Protein AF-A0A8H7FDL5-F1 (afdb_monomer_lite)

Sequence (90 aa):
MPPQADKLMMENISKNLIDQDEYPRTNEIHTMCISMLADLWHAPSAKQAIGTATTGSSEAIQLGGLAMKRIWQEKRKAAGKSIHEPGPNI

Foldseek 3Di:
DPVVVVVVCVVCVPDDLVPCVVPVVSVVVQLVVQLVVCVVVVPVHSNPGDDGDDPDVVVVVVVVVVVVLVVVQVVQVVVVHDCVPVHDPD

Structure (mmCIF, N/CA/C/O backbone):
data_AF-A0A8H7FDL5-F1
#
_entry.id   AF-A0A8H7FDL5-F1
#
loop_
_atom_site.group_PDB
_atom_site.id
_atom_site.type_symbol
_atom_site.label_atom_id
_atom_site.label_alt_id
_atom_site.label_comp_id
_atom_site.label_asym_id
_atom_site.label_entity_id
_atom_site.label_seq_id
_atom_site.pdbx_PDB_ins_code
_atom_site.Cartn_x
_atom_site.Cartn_y
_atom_site.Cartn_z
_atom_site.occupancy
_atom_site.B_iso_or_equiv
_atom_site.auth_seq_id
_atom_site.auth_comp_id
_atom_site.auth_asym_id
_atom_site.auth_atom_id
_atom_site.pdbx_PDB_model_num
ATOM 1 N N . MET A 1 1 ? -12.322 12.333 18.664 1.00 85.94 1 MET A N 1
ATOM 2 C CA . MET A 1 1 ? -13.197 12.255 17.466 1.00 85.94 1 MET A CA 1
ATOM 3 C C . MET A 1 1 ? -14.639 12.366 17.972 1.00 85.94 1 MET A C 1
ATOM 5 O O . MET A 1 1 ? -14.787 12.788 19.117 1.00 85.94 1 MET A O 1
ATOM 9 N N . PRO A 1 2 ? -15.727 12.084 17.227 1.00 97.62 2 PRO A N 1
ATOM 10 C CA . PRO A 1 2 ? -17.004 11.836 17.897 1.00 97.62 2 PRO A CA 1
ATOM 11 C C . PRO A 1 2 ? -16.824 10.741 18.971 1.00 97.62 2 PRO A C 1
ATOM 13 O O . PRO A 1 2 ? -16.069 9.798 18.715 1.00 97.62 2 PRO A O 1
ATOM 16 N N . PRO A 1 3 ? -17.481 10.815 20.144 1.00 98.31 3 PRO A N 1
ATOM 17 C CA . PRO A 1 3 ? -17.251 9.871 21.247 1.00 98.31 3 PRO A CA 1
ATOM 18 C C . PRO A 1 3 ? -17.403 8.393 20.859 1.00 98.31 3 PRO A C 1
ATOM 20 O O . PRO A 1 3 ? -16.725 7.520 21.394 1.00 98.31 3 PRO A O 1
ATOM 23 N N . GLN A 1 4 ? -18.276 8.107 19.893 1.00 98.38 4 GLN A N 1
ATOM 24 C CA . GLN A 1 4 ? -18.497 6.772 19.344 1.00 98.38 4 GLN A CA 1
ATOM 25 C C . GLN A 1 4 ? -17.252 6.236 18.617 1.00 98.38 4 GLN A C 1
ATOM 27 O O . GLN A 1 4 ? -16.948 5.051 18.726 1.00 98.38 4 GLN A O 1
ATOM 32 N N . ALA A 1 5 ? -16.519 7.101 17.909 1.00 97.81 5 ALA A N 1
ATOM 33 C CA . ALA A 1 5 ? -15.286 6.736 17.215 1.00 97.81 5 ALA A CA 1
ATOM 34 C C . ALA A 1 5 ? -14.132 6.503 18.200 1.00 97.81 5 ALA A C 1
ATOM 36 O O . ALA A 1 5 ? -13.385 5.541 18.043 1.00 97.81 5 ALA A O 1
ATOM 37 N N . ASP A 1 6 ? -14.027 7.329 19.247 1.00 98.00 6 ASP A N 1
ATOM 38 C CA . ASP A 1 6 ? -13.016 7.140 20.295 1.00 98.00 6 ASP A CA 1
ATOM 39 C C . ASP A 1 6 ? -13.246 5.811 21.038 1.00 98.00 6 ASP A C 1
ATOM 41 O O . ASP A 1 6 ? -12.305 5.045 21.246 1.00 98.00 6 ASP A O 1
ATOM 45 N N . LYS A 1 7 ? -14.509 5.486 21.358 1.00 98.38 7 LYS A N 1
ATOM 46 C CA . LYS A 1 7 ? -14.885 4.191 21.943 1.00 98.38 7 LYS A CA 1
ATOM 47 C C . LYS A 1 7 ? -14.510 3.020 21.028 1.00 98.38 7 LYS A C 1
ATOM 49 O O . LYS A 1 7 ? -13.853 2.091 21.488 1.00 98.38 7 LYS A O 1
ATOM 54 N N . LEU A 1 8 ? -14.878 3.085 19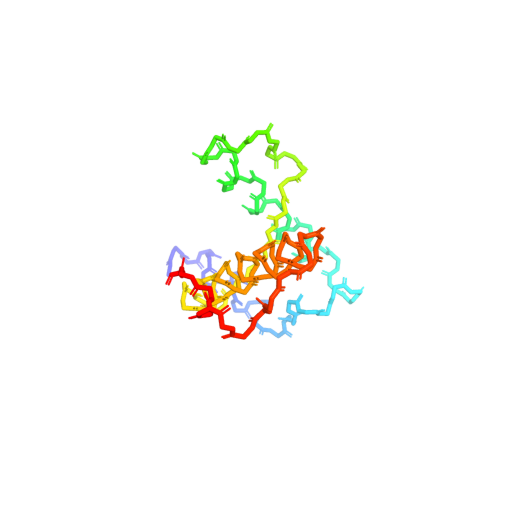.745 1.00 97.81 8 LEU A N 1
ATOM 55 C CA . LEU A 1 8 ? -14.562 2.038 18.769 1.00 97.81 8 LEU A CA 1
ATOM 56 C C . LEU A 1 8 ? -13.048 1.816 18.646 1.00 97.81 8 LEU A C 1
ATOM 58 O O . LEU A 1 8 ? -12.597 0.674 18.608 1.00 97.81 8 LEU A O 1
ATOM 62 N N . MET A 1 9 ? -12.260 2.893 18.610 1.00 97.69 9 MET A N 1
ATOM 63 C CA . MET A 1 9 ? -10.802 2.807 18.551 1.00 97.69 9 MET A CA 1
ATOM 64 C C . MET A 1 9 ? -10.231 2.127 19.800 1.00 97.69 9 MET A C 1
ATOM 66 O O . MET A 1 9 ? -9.427 1.207 19.676 1.00 97.69 9 MET A O 1
ATOM 70 N N . MET A 1 10 ? -10.673 2.530 20.995 1.00 98.19 10 MET A N 1
ATOM 71 C CA . MET A 1 10 ? -10.187 1.952 22.253 1.00 98.19 10 MET A CA 1
ATOM 72 C C . MET A 1 10 ? -10.542 0.469 22.404 1.00 98.19 10 MET A C 1
ATOM 74 O O . MET A 1 10 ? -9.703 -0.313 22.842 1.00 98.19 10 MET A O 1
ATOM 78 N N . GLU A 1 11 ? -11.743 0.056 21.993 1.00 98.00 11 GLU A N 1
ATOM 79 C CA . GLU A 1 11 ? -12.164 -1.354 22.017 1.00 98.00 11 GLU A CA 1
ATOM 80 C C . GLU A 1 11 ? -11.350 -2.243 21.058 1.00 98.00 11 GLU A C 1
ATOM 82 O O . GLU A 1 11 ? -11.303 -3.458 21.238 1.00 98.00 11 GLU A O 1
ATOM 87 N N . ASN A 1 12 ? -10.695 -1.656 20.049 1.00 97.25 12 ASN A N 1
ATOM 88 C CA . ASN A 1 12 ? -9.986 -2.384 18.992 1.00 97.25 12 ASN A CA 1
ATOM 89 C C . ASN A 1 12 ? -8.475 -2.106 18.948 1.00 97.25 12 ASN A C 1
ATOM 91 O O . ASN A 1 12 ? -7.804 -2.587 18.038 1.00 97.25 12 ASN A O 1
ATOM 95 N N . ILE A 1 13 ? -7.920 -1.381 19.923 1.00 97.38 13 ILE A N 1
ATOM 96 C CA . ILE A 1 13 ? -6.512 -0.945 19.925 1.00 97.38 13 ILE A CA 1
ATOM 97 C C . ILE A 1 13 ? -5.502 -2.104 19.903 1.00 97.38 13 ILE A C 1
ATOM 99 O O . ILE A 1 13 ? -4.371 -1.934 19.458 1.00 97.38 13 ILE A O 1
ATOM 103 N N . SER A 1 14 ? -5.903 -3.288 20.373 1.00 97.31 14 SER A N 1
ATOM 104 C CA . SER A 1 14 ? -5.072 -4.495 20.384 1.00 97.31 14 SER A CA 1
ATOM 105 C C . SER A 1 14 ? -5.088 -5.273 19.066 1.00 97.31 14 SER A C 1
ATOM 107 O O . SER A 1 14 ? -4.316 -6.220 18.923 1.00 97.31 14 SER A O 1
ATOM 109 N N . LYS A 1 15 ? -5.952 -4.916 18.105 1.00 96.56 15 LYS A N 1
ATOM 110 C CA . LYS A 1 15 ? -6.024 -5.606 16.812 1.00 96.56 15 LYS A CA 1
ATOM 111 C C . LYS A 1 15 ? -4.856 -5.197 15.926 1.00 96.56 15 LYS A C 1
ATOM 113 O O . LYS A 1 15 ? -4.606 -4.014 15.710 1.00 96.56 15 LYS A O 1
ATOM 118 N N . ASN A 1 16 ? -4.185 -6.190 15.357 1.00 96.50 16 ASN A N 1
ATOM 119 C CA . ASN A 1 16 ? -3.067 -5.978 14.452 1.00 96.50 16 ASN A CA 1
ATOM 120 C C . ASN A 1 16 ? -3.530 -6.054 12.989 1.00 96.50 16 ASN A C 1
ATOM 122 O O . ASN A 1 16 ? -3.957 -7.107 12.534 1.00 96.50 16 ASN A O 1
ATOM 126 N N . LEU A 1 17 ? -3.425 -4.954 12.236 1.00 94.88 17 LEU A N 1
ATOM 127 C CA . LEU A 1 17 ? -3.909 -4.881 10.849 1.00 94.88 17 LEU A CA 1
ATOM 128 C C . LEU A 1 17 ? -3.230 -5.890 9.905 1.00 94.88 17 LEU A C 1
ATOM 130 O O . LEU A 1 17 ? -3.868 -6.354 8.964 1.00 94.88 17 LEU A O 1
ATOM 134 N N . ILE A 1 18 ? -1.951 -6.216 10.132 1.00 96.00 18 ILE A N 1
ATOM 135 C CA . ILE A 1 18 ? -1.215 -7.141 9.253 1.00 96.00 18 ILE A CA 1
ATOM 136 C C . ILE A 1 18 ? -1.651 -8.599 9.437 1.00 96.00 18 ILE A C 1
ATOM 138 O O . ILE A 1 18 ? -1.421 -9.421 8.554 1.00 96.00 18 ILE A O 1
ATOM 142 N N . ASP A 1 19 ? -2.289 -8.916 10.565 1.00 96.94 19 ASP A N 1
ATOM 143 C CA . ASP A 1 19 ? -2.739 -10.264 10.899 1.00 96.94 19 ASP A CA 1
ATOM 144 C C . ASP A 1 19 ? -4.135 -10.522 10.313 1.00 96.94 19 ASP A C 1
ATOM 146 O O . ASP A 1 19 ? -5.167 -10.485 10.988 1.00 96.94 19 ASP A O 1
ATOM 150 N N . GLN A 1 20 ? -4.169 -10.671 8.990 1.00 94.19 20 GLN A N 1
ATOM 151 C CA . GLN A 1 20 ? -5.413 -10.784 8.227 1.00 94.19 20 GLN A CA 1
ATOM 152 C C . GLN A 1 20 ? -6.137 -12.114 8.462 1.00 94.19 20 GLN A C 1
ATOM 154 O O . GLN A 1 20 ? -7.362 -12.155 8.335 1.00 94.19 20 GLN A O 1
ATOM 159 N N . ASP A 1 21 ? -5.398 -13.166 8.821 1.00 96.19 21 ASP A N 1
ATOM 160 C CA . ASP A 1 21 ? -5.955 -14.489 9.104 1.00 96.19 21 ASP A CA 1
ATOM 161 C C . ASP A 1 21 ? -6.712 -14.491 10.440 1.00 96.19 21 ASP A C 1
ATOM 163 O O . ASP A 1 21 ? -7.818 -15.028 10.523 1.00 96.19 21 ASP A O 1
ATOM 167 N N . GLU A 1 22 ? -6.167 -13.826 11.464 1.00 97.25 22 GLU A N 1
ATOM 168 C CA . GLU A 1 22 ? -6.820 -13.676 12.769 1.00 97.25 22 GLU A CA 1
ATOM 169 C C . GLU A 1 22 ? -7.956 -12.636 12.730 1.00 97.25 22 GLU A C 1
ATOM 171 O O . GLU A 1 22 ? -8.980 -12.773 13.408 1.00 97.25 22 GLU A O 1
ATOM 176 N N . TYR A 1 23 ? -7.814 -11.583 11.913 1.00 96.75 23 TYR A N 1
ATOM 177 C CA . TYR A 1 23 ? -8.775 -10.478 11.837 1.00 96.75 23 TYR A CA 1
ATOM 178 C C . TYR A 1 23 ? -9.354 -10.255 10.426 1.00 96.75 23 TYR A C 1
ATOM 180 O O . TYR A 1 23 ? -9.259 -9.146 9.882 1.00 96.75 23 TYR A O 1
ATOM 188 N N . PRO A 1 24 ? -10.074 -11.233 9.844 1.00 96.12 24 PRO A N 1
ATOM 189 C CA . PRO A 1 24 ? -10.587 -11.139 8.473 1.00 96.12 24 PRO A CA 1
ATOM 190 C C . PRO A 1 24 ? -11.570 -9.976 8.286 1.00 96.12 24 PRO A C 1
ATOM 192 O O . PRO A 1 24 ? -11.571 -9.308 7.254 1.00 96.12 24 PRO A O 1
ATOM 195 N N . ARG A 1 25 ? -12.357 -9.647 9.321 1.00 96.81 25 ARG A N 1
ATOM 196 C CA . ARG A 1 25 ? -13.266 -8.487 9.298 1.00 96.81 25 ARG A CA 1
ATOM 197 C C . ARG A 1 25 ? -12.529 -7.149 9.217 1.00 96.81 25 ARG A C 1
ATOM 199 O O . ARG A 1 25 ? -13.034 -6.219 8.596 1.00 96.81 25 ARG A O 1
ATOM 206 N N . THR A 1 26 ? -11.339 -7.044 9.807 1.00 96.81 26 THR A N 1
ATOM 207 C CA . THR A 1 26 ? -10.506 -5.839 9.679 1.00 96.81 26 THR A CA 1
ATOM 208 C C . THR A 1 26 ? -10.035 -5.675 8.233 1.00 96.81 26 THR A C 1
ATOM 210 O O . THR A 1 26 ? -10.082 -4.569 7.698 1.00 96.81 26 THR A O 1
ATOM 213 N N . ASN A 1 27 ? -9.656 -6.775 7.574 1.00 95.62 27 ASN A N 1
ATOM 214 C CA . ASN A 1 27 ? -9.246 -6.770 6.169 1.00 95.62 27 ASN A CA 1
ATOM 215 C C . ASN A 1 27 ? -10.401 -6.418 5.207 1.00 95.62 27 ASN A C 1
ATOM 217 O O . ASN A 1 27 ? -10.217 -5.692 4.228 1.00 95.62 27 ASN A O 1
ATOM 221 N N . GLU A 1 28 ? -11.623 -6.868 5.504 1.00 96.00 28 GLU A N 1
ATOM 222 C CA . GLU A 1 28 ? -12.819 -6.465 4.750 1.00 96.00 28 GLU A CA 1
ATOM 223 C C . GLU A 1 28 ? -13.055 -4.949 4.834 1.00 96.00 28 GLU A C 1
ATOM 225 O O . GLU A 1 28 ? -13.208 -4.291 3.803 1.00 96.00 28 GLU A O 1
ATOM 230 N N . ILE A 1 29 ? -13.022 -4.375 6.045 1.00 96.81 29 ILE A N 1
ATOM 231 C CA . ILE A 1 29 ? -13.163 -2.922 6.253 1.00 96.81 29 ILE A CA 1
ATOM 232 C C . ILE A 1 29 ? -12.059 -2.166 5.505 1.00 96.81 29 ILE A C 1
ATOM 234 O O . ILE A 1 29 ? -12.323 -1.159 4.849 1.00 96.81 29 ILE A O 1
ATOM 238 N N . HIS A 1 30 ? -10.826 -2.669 5.564 1.00 96.81 30 HIS A N 1
ATOM 239 C CA . HIS A 1 30 ? -9.686 -2.108 4.846 1.00 96.81 30 HIS A CA 1
ATOM 240 C C . HIS A 1 30 ? -9.914 -2.062 3.326 1.00 96.81 30 HIS A C 1
ATOM 242 O O . HIS A 1 30 ? -9.770 -1.002 2.710 1.00 96.81 30 HIS A O 1
ATOM 248 N N . THR A 1 31 ? -10.380 -3.166 2.740 1.00 95.75 31 THR A N 1
ATOM 249 C CA . THR A 1 31 ? -10.717 -3.263 1.309 1.00 95.75 31 THR A CA 1
ATOM 250 C C . THR A 1 31 ? -11.868 -2.326 0.924 1.00 95.75 31 THR A C 1
ATOM 252 O O . THR A 1 31 ? -11.845 -1.699 -0.141 1.00 95.75 31 THR A O 1
ATOM 255 N N . MET A 1 32 ? -12.868 -2.170 1.798 1.00 96.94 32 MET A N 1
ATOM 256 C CA . MET A 1 32 ? -13.963 -1.219 1.593 1.00 96.94 32 MET A CA 1
ATOM 257 C C . MET A 1 32 ? -13.466 0.229 1.580 1.00 96.94 32 MET A C 1
ATOM 259 O O . MET A 1 32 ? -13.852 0.988 0.692 1.00 96.94 32 MET A O 1
ATOM 263 N N . CYS A 1 33 ? -12.584 0.615 2.507 1.00 97.38 33 CYS A N 1
ATOM 264 C CA . CYS A 1 33 ? -11.977 1.949 2.523 1.00 97.38 33 CYS A CA 1
ATOM 265 C C . CYS A 1 33 ? -11.212 2.242 1.227 1.00 97.38 33 CYS A C 1
ATOM 267 O O . CYS A 1 33 ? -11.381 3.317 0.652 1.00 97.38 33 CYS A O 1
ATOM 269 N N . ILE A 1 34 ? -10.429 1.280 0.728 1.00 97.56 34 ILE A N 1
ATOM 270 C CA . ILE A 1 34 ? -9.736 1.405 -0.563 1.00 97.56 34 ILE A CA 1
ATOM 271 C C . ILE A 1 34 ? -10.741 1.606 -1.699 1.00 97.56 34 ILE A C 1
ATOM 273 O O . ILE A 1 34 ? -10.571 2.514 -2.510 1.00 97.56 34 ILE A O 1
ATOM 277 N N . SER A 1 35 ? -11.804 0.802 -1.735 1.00 97.25 35 SER A N 1
ATOM 278 C CA . SER A 1 35 ? -12.828 0.882 -2.781 1.00 97.25 35 SER A CA 1
ATOM 279 C C . SER A 1 35 ? -13.549 2.234 -2.776 1.00 97.25 35 SER A C 1
ATOM 281 O O . SER A 1 35 ? -13.748 2.823 -3.835 1.00 97.25 35 SER A O 1
ATOM 283 N N . MET A 1 36 ? -13.892 2.760 -1.592 1.00 97.69 36 MET A N 1
ATOM 284 C CA . MET A 1 36 ? -14.513 4.083 -1.448 1.00 97.69 36 MET A CA 1
ATOM 285 C C . MET A 1 36 ? -13.583 5.211 -1.909 1.00 97.69 36 MET A C 1
ATOM 287 O O . MET A 1 36 ? -14.027 6.123 -2.600 1.00 97.69 36 MET A O 1
ATOM 291 N N . LEU A 1 37 ? -12.292 5.155 -1.558 1.00 97.62 37 LEU A N 1
ATOM 292 C CA . LEU A 1 37 ? -11.314 6.155 -2.003 1.00 97.62 37 LEU A CA 1
ATOM 293 C C . LEU A 1 37 ? -11.070 6.087 -3.514 1.00 97.62 37 LEU A C 1
ATOM 295 O O . LEU A 1 37 ? -10.949 7.118 -4.169 1.00 97.62 37 LEU A O 1
ATOM 299 N N . ALA A 1 38 ? -11.023 4.882 -4.077 1.00 97.75 38 ALA A N 1
ATOM 300 C CA . ALA A 1 38 ? -10.865 4.687 -5.509 1.00 97.75 38 ALA A CA 1
ATOM 301 C C . ALA A 1 38 ? -12.065 5.224 -6.300 1.00 97.75 38 ALA A C 1
ATOM 303 O O . ALA A 1 38 ? -11.867 5.879 -7.322 1.00 97.75 38 ALA A O 1
ATOM 304 N N . ASP A 1 39 ? -13.286 4.993 -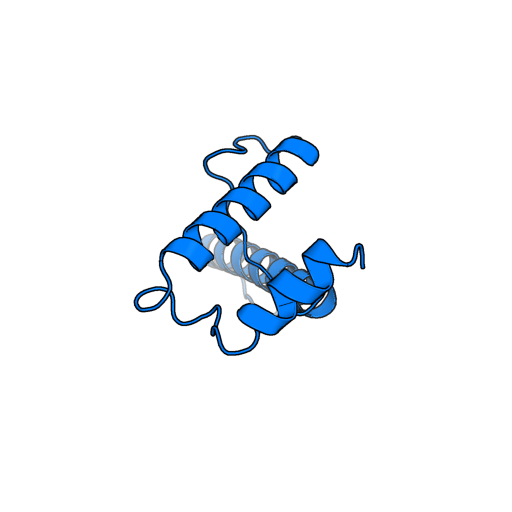5.812 1.00 97.81 39 ASP A N 1
ATOM 305 C CA . ASP A 1 39 ? -14.506 5.574 -6.381 1.00 97.81 39 ASP A CA 1
A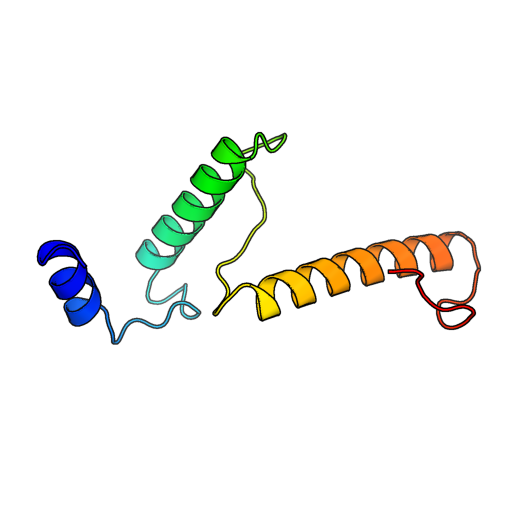TOM 306 C C . ASP A 1 39 ? -14.471 7.107 -6.323 1.00 97.81 39 ASP A C 1
ATOM 308 O O . ASP A 1 39 ? -14.640 7.775 -7.342 1.00 97.81 39 ASP A O 1
ATOM 312 N N . LEU A 1 40 ? -14.117 7.666 -5.160 1.00 98.12 40 LEU A N 1
ATOM 313 C CA . LEU A 1 40 ? -13.974 9.109 -4.954 1.00 98.12 40 LEU A CA 1
ATOM 314 C C . LEU A 1 40 ? -12.965 9.753 -5.923 1.00 98.12 40 LEU A C 1
ATOM 316 O O . LEU A 1 40 ? -13.145 10.895 -6.349 1.00 98.12 40 LEU A O 1
ATOM 320 N N . TRP A 1 41 ? -11.898 9.037 -6.278 1.00 97.38 41 TRP A N 1
ATOM 321 C CA . TRP A 1 41 ? -10.877 9.496 -7.225 1.00 97.38 41 TRP A CA 1
ATOM 322 C C . TRP A 1 41 ? -11.149 9.097 -8.679 1.00 97.38 41 TRP A C 1
ATOM 324 O O . TRP A 1 41 ? -10.284 9.301 -9.529 1.00 97.38 41 TRP A O 1
ATOM 334 N N . HIS A 1 42 ? -12.342 8.579 -8.985 1.00 96.25 42 HIS A N 1
ATOM 335 C CA . HIS A 1 42 ? -12.748 8.158 -10.328 1.00 96.25 42 HIS A CA 1
ATOM 336 C C . HIS A 1 42 ? -11.783 7.136 -10.947 1.00 96.25 42 HIS A C 1
ATOM 338 O O . HIS A 1 42 ? -11.473 7.182 -12.142 1.00 96.25 42 HIS A O 1
ATOM 344 N N . ALA A 1 43 ? -11.272 6.212 -10.130 1.00 96.19 43 ALA A N 1
ATOM 345 C CA . ALA A 1 43 ? -10.431 5.135 -10.621 1.00 96.19 43 ALA A CA 1
ATOM 346 C C . ALA A 1 43 ? -11.201 4.287 -11.657 1.00 96.19 43 ALA A C 1
ATOM 348 O O . ALA A 1 43 ? -12.393 4.032 -11.473 1.00 96.19 43 ALA A O 1
ATOM 349 N N . PRO A 1 44 ? -10.535 3.763 -12.705 1.00 92.94 44 PRO A N 1
ATOM 350 C CA . PRO A 1 44 ? -11.194 2.964 -13.744 1.00 92.94 44 PRO A CA 1
ATOM 351 C C . PRO A 1 44 ? -11.958 1.733 -13.229 1.00 92.94 44 PRO A C 1
ATOM 353 O O . PRO A 1 44 ? -12.867 1.248 -13.896 1.00 92.94 44 PRO A O 1
ATOM 356 N N . SER A 1 45 ? -11.590 1.212 -12.054 1.00 92.25 45 SER A N 1
ATOM 357 C CA . SER A 1 45 ? -12.323 0.152 -11.363 1.00 92.25 45 SER A CA 1
ATOM 358 C C . SER A 1 45 ? -12.245 0.352 -9.853 1.00 92.25 45 SER A C 1
ATOM 360 O O . SER A 1 45 ? -11.255 -0.012 -9.221 1.00 92.25 45 SER A O 1
ATOM 362 N N . ALA A 1 46 ? -13.300 0.915 -9.261 1.00 87.19 46 ALA A N 1
ATOM 363 C CA . ALA A 1 46 ? -13.371 1.121 -7.815 1.00 87.19 46 ALA A CA 1
ATOM 364 C C . ALA A 1 46 ? -13.451 -0.203 -7.031 1.00 87.19 46 ALA A C 1
ATOM 366 O O . ALA A 1 46 ? -12.792 -0.364 -6.011 1.00 87.19 46 ALA A O 1
ATOM 367 N N . LYS A 1 47 ? -14.210 -1.189 -7.535 1.00 83.69 47 LYS A N 1
ATOM 368 C CA . LYS A 1 47 ? -14.419 -2.490 -6.862 1.00 83.69 47 LYS A CA 1
ATOM 369 C C . LYS A 1 47 ? -13.217 -3.434 -6.923 1.00 83.69 47 LYS A C 1
ATOM 371 O O . LYS A 1 47 ? -13.192 -4.427 -6.206 1.00 83.69 47 LYS A O 1
ATOM 376 N N . GLN A 1 48 ? -12.265 -3.169 -7.811 1.00 88.94 48 GLN A N 1
ATOM 377 C CA . GLN A 1 48 ? -11.030 -3.949 -7.955 1.00 88.94 48 GLN A CA 1
ATOM 378 C C . GLN A 1 48 ? -9.804 -3.051 -7.776 1.00 88.94 48 GLN A C 1
ATOM 380 O O . GLN A 1 48 ? -8.736 -3.321 -8.326 1.00 88.94 48 GLN A O 1
ATOM 385 N N . ALA A 1 49 ? -9.972 -1.950 -7.044 1.00 94.38 49 ALA A N 1
ATOM 386 C CA . ALA A 1 49 ? -8.890 -1.037 -6.761 1.00 94.38 49 ALA A CA 1
ATOM 387 C C . ALA A 1 49 ? -7.801 -1.751 -5.954 1.00 94.38 49 ALA A C 1
ATOM 389 O O . ALA A 1 49 ? -8.072 -2.406 -4.949 1.00 94.38 49 ALA A O 1
ATOM 390 N N . ILE A 1 50 ? -6.558 -1.606 -6.405 1.00 94.19 50 ILE A N 1
ATOM 391 C CA . ILE A 1 50 ? -5.384 -2.095 -5.688 1.00 94.19 50 ILE A CA 1
ATOM 392 C C . ILE A 1 50 ? -4.867 -0.942 -4.835 1.00 94.19 50 ILE A C 1
ATOM 394 O O . ILE A 1 50 ? -4.533 0.123 -5.354 1.00 94.19 50 ILE A O 1
ATOM 398 N N . GLY A 1 51 ? -4.785 -1.162 -3.529 1.00 95.19 51 GLY A N 1
ATOM 399 C CA . GLY A 1 51 ? -4.306 -0.175 -2.574 1.00 95.19 51 GLY A CA 1
ATOM 400 C C . GLY A 1 51 ? -3.975 -0.818 -1.236 1.00 95.19 51 GLY A C 1
ATOM 401 O O . GLY A 1 51 ? -4.217 -2.003 -1.023 1.00 95.19 51 GLY A O 1
ATOM 402 N N . THR A 1 52 ? -3.405 -0.030 -0.332 1.00 97.00 52 THR A N 1
ATOM 403 C CA . THR A 1 52 ? -3.172 -0.447 1.049 1.00 97.00 52 THR A CA 1
ATOM 404 C C . THR A 1 52 ? -3.234 0.753 1.985 1.00 97.00 52 THR A C 1
ATOM 406 O O . THR A 1 52 ? -3.116 1.899 1.553 1.00 97.00 52 THR A O 1
ATOM 409 N N . ALA A 1 53 ? -3.439 0.478 3.268 1.00 97.06 53 ALA A N 1
ATOM 410 C CA . ALA A 1 53 ? -3.385 1.485 4.306 1.00 97.06 53 ALA A CA 1
ATOM 411 C C . ALA A 1 53 ? -1.923 1.630 4.696 1.00 97.06 53 ALA A C 1
ATOM 413 O O . ALA A 1 53 ? -1.193 0.648 4.805 1.00 97.06 53 ALA A O 1
ATOM 414 N N . THR A 1 54 ? -1.516 2.869 4.893 1.00 97.81 54 THR A N 1
ATOM 415 C CA . THR A 1 54 ? -0.167 3.230 5.305 1.00 97.81 54 THR A CA 1
ATOM 416 C C . THR A 1 54 ? -0.253 4.007 6.601 1.00 97.81 54 THR A C 1
ATOM 418 O O . THR A 1 54 ? -1.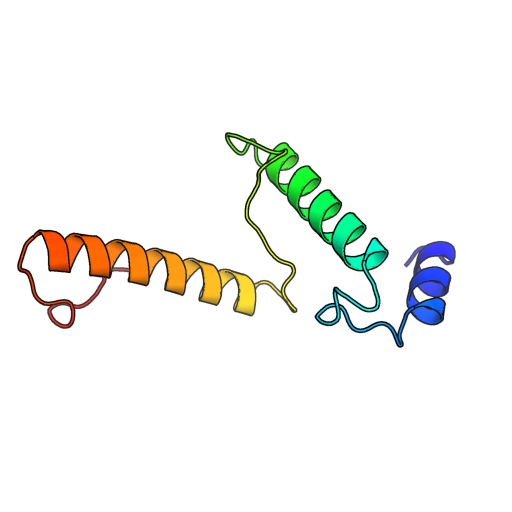268 4.654 6.865 1.00 97.81 54 THR A O 1
ATOM 421 N N . THR A 1 55 ? 0.832 4.033 7.364 1.00 97.19 55 THR A N 1
ATOM 422 C CA . THR A 1 55 ? 0.930 4.851 8.581 1.00 97.19 55 THR A CA 1
ATOM 423 C C . THR A 1 55 ? 0.707 6.336 8.270 1.00 97.19 55 THR A C 1
ATOM 425 O O . THR A 1 55 ? 0.141 7.076 9.069 1.00 97.19 55 THR A O 1
ATOM 428 N N . GLY A 1 56 ? 1.112 6.779 7.077 1.00 97.62 56 GLY A N 1
ATOM 429 C CA . GLY A 1 56 ? 0.833 8.115 6.566 1.00 97.62 56 GLY A CA 1
ATOM 430 C C . GLY A 1 56 ? 1.346 8.310 5.144 1.00 97.62 56 GLY A C 1
ATOM 431 O O . GLY A 1 56 ? 1.940 7.411 4.546 1.00 97.62 56 GLY A O 1
ATOM 432 N N . SER A 1 57 ? 1.157 9.517 4.609 1.00 97.94 57 SER A N 1
ATOM 433 C CA . SER A 1 57 ? 1.452 9.821 3.203 1.00 97.94 57 SER A CA 1
ATOM 434 C C . SER A 1 57 ? 2.912 9.602 2.803 1.00 97.94 57 SER A C 1
ATOM 436 O O . SER A 1 57 ? 3.169 9.300 1.644 1.00 97.94 57 SER A O 1
ATOM 438 N N . SER A 1 58 ? 3.874 9.711 3.725 1.00 98.25 58 SER A N 1
ATOM 439 C CA . SER A 1 58 ? 5.290 9.444 3.427 1.00 98.25 58 SER A CA 1
ATOM 440 C C . SER A 1 58 ? 5.517 8.007 2.954 1.00 98.25 58 SER A C 1
ATOM 442 O O . SER A 1 58 ? 6.197 7.788 1.954 1.00 98.25 58 SER A O 1
ATOM 444 N N . GLU A 1 59 ? 4.910 7.034 3.635 1.00 98.44 59 GLU A N 1
ATOM 445 C CA . GLU A 1 59 ? 4.970 5.624 3.244 1.00 98.44 59 GLU A CA 1
ATOM 446 C C . GLU A 1 59 ? 4.214 5.401 1.925 1.00 98.44 59 GLU A C 1
ATOM 448 O O . GLU A 1 59 ? 4.739 4.758 1.017 1.00 98.44 59 GLU A O 1
ATOM 453 N N . ALA A 1 60 ? 3.040 6.022 1.754 1.00 98.31 60 ALA A N 1
ATOM 454 C CA . ALA A 1 60 ? 2.278 5.939 0.505 1.00 98.31 60 ALA A CA 1
ATOM 455 C C . ALA A 1 60 ? 3.063 6.473 -0.711 1.00 98.31 60 ALA A C 1
ATOM 457 O O . ALA A 1 60 ? 3.100 5.829 -1.761 1.00 98.31 60 ALA A O 1
ATOM 458 N N . ILE A 1 61 ? 3.738 7.619 -0.568 1.00 97.94 61 ILE A N 1
ATOM 459 C CA . ILE A 1 61 ? 4.565 8.223 -1.624 1.00 97.94 61 ILE A CA 1
ATOM 460 C C . ILE A 1 61 ? 5.765 7.330 -1.947 1.00 97.94 61 ILE A C 1
ATOM 462 O O . ILE A 1 61 ? 6.072 7.124 -3.120 1.00 97.94 61 ILE A O 1
ATOM 466 N N . GLN A 1 62 ? 6.429 6.763 -0.935 1.00 97.75 62 GLN A N 1
ATOM 467 C CA . GLN A 1 62 ? 7.552 5.847 -1.147 1.00 97.75 62 GLN A CA 1
ATOM 468 C C . GLN A 1 62 ? 7.125 4.586 -1.904 1.00 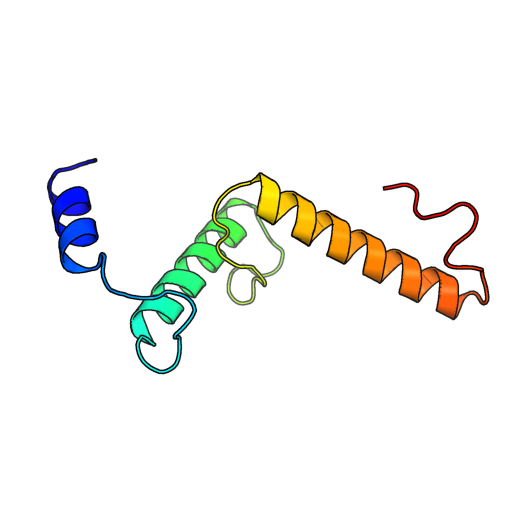97.75 62 GLN A C 1
ATOM 470 O O . GLN A 1 62 ? 7.798 4.195 -2.859 1.00 97.75 62 GLN A O 1
ATOM 475 N N . LEU A 1 63 ? 5.991 3.979 -1.536 1.00 98.06 63 LEU A N 1
ATOM 476 C CA . LEU A 1 63 ? 5.432 2.826 -2.247 1.00 98.06 63 LEU A CA 1
ATOM 477 C C . LEU A 1 63 ? 5.058 3.180 -3.694 1.00 98.06 63 LEU A C 1
ATOM 479 O O . LEU A 1 63 ? 5.407 2.440 -4.617 1.00 98.06 63 LEU A O 1
ATOM 483 N N . GLY A 1 64 ? 4.427 4.338 -3.915 1.00 96.56 64 GLY A N 1
ATOM 484 C CA . GLY A 1 64 ? 4.126 4.847 -5.256 1.00 96.56 64 GLY A CA 1
ATOM 485 C C . GLY A 1 64 ? 5.386 5.050 -6.105 1.00 96.56 64 GLY A C 1
ATOM 486 O O . GLY A 1 64 ? 5.460 4.574 -7.239 1.00 96.56 64 GLY A O 1
ATOM 487 N N . GLY A 1 65 ? 6.420 5.674 -5.537 1.00 96.12 65 GLY A N 1
ATOM 488 C CA . GLY A 1 65 ? 7.714 5.866 -6.192 1.00 96.12 65 GLY A CA 1
ATOM 489 C C . GLY A 1 65 ? 8.429 4.547 -6.501 1.00 96.12 65 GLY A C 1
ATOM 490 O O . GLY A 1 65 ? 8.985 4.381 -7.588 1.00 96.12 65 GLY A O 1
ATOM 491 N N . LEU A 1 66 ? 8.370 3.563 -5.596 1.00 96.62 66 LEU A N 1
ATOM 492 C CA . LEU A 1 66 ? 8.902 2.217 -5.831 1.00 96.62 66 LEU A CA 1
ATOM 493 C C . LEU A 1 66 ? 8.173 1.502 -6.975 1.00 96.62 66 LEU A C 1
ATOM 495 O O . LEU A 1 66 ? 8.831 0.876 -7.812 1.00 96.62 66 LEU A O 1
ATOM 499 N N . ALA A 1 67 ? 6.847 1.632 -7.063 1.00 96.12 67 ALA A N 1
ATOM 500 C CA . ALA A 1 67 ? 6.069 1.086 -8.171 1.00 96.12 67 ALA A CA 1
ATOM 501 C C . ALA A 1 67 ? 6.471 1.727 -9.511 1.00 96.12 67 ALA A C 1
ATOM 503 O O . ALA A 1 67 ? 6.776 1.014 -10.472 1.00 96.12 67 ALA A O 1
ATOM 504 N N . MET A 1 68 ? 6.574 3.061 -9.565 1.00 95.62 68 MET A N 1
ATOM 505 C CA . MET A 1 68 ? 7.038 3.792 -10.754 1.00 95.62 68 MET A CA 1
ATOM 506 C C . MET A 1 68 ? 8.454 3.370 -11.165 1.00 95.62 68 MET A C 1
ATOM 508 O O . MET A 1 68 ? 8.702 3.063 -12.336 1.00 95.62 68 MET A O 1
ATOM 512 N N . LYS A 1 69 ? 9.370 3.268 -10.193 1.00 94.56 69 LYS A N 1
ATOM 513 C CA . LYS A 1 69 ? 10.738 2.783 -10.405 1.00 94.56 69 LYS A CA 1
ATOM 514 C C . LYS A 1 69 ? 10.741 1.381 -11.007 1.00 94.56 69 LYS A C 1
ATOM 516 O O . LYS A 1 69 ? 11.472 1.138 -11.967 1.00 94.56 69 LYS A O 1
ATOM 521 N N . ARG A 1 70 ? 9.929 0.460 -10.480 1.00 95.56 70 ARG A N 1
ATOM 522 C CA . ARG A 1 70 ? 9.866 -0.921 -10.974 1.00 95.56 70 ARG A CA 1
ATOM 523 C C . ARG A 1 70 ? 9.338 -0.987 -12.406 1.00 95.56 70 ARG A C 1
ATOM 525 O O . ARG A 1 70 ? 9.958 -1.644 -13.237 1.00 95.56 70 ARG A O 1
ATOM 532 N N . ILE A 1 71 ? 8.268 -0.254 -12.720 1.00 95.62 71 ILE A N 1
ATOM 533 C CA . ILE A 1 71 ? 7.722 -0.156 -14.084 1.00 95.62 71 ILE A CA 1
ATOM 534 C C . ILE A 1 71 ? 8.787 0.366 -15.059 1.00 95.62 71 ILE A C 1
ATOM 536 O O . ILE A 1 71 ? 8.953 -0.176 -16.153 1.00 95.62 71 ILE A O 1
ATOM 540 N N . TRP A 1 72 ? 9.539 1.399 -14.668 1.00 94.94 72 TRP A N 1
ATOM 541 C CA . TRP A 1 72 ? 10.634 1.926 -15.482 1.00 94.94 72 TRP A CA 1
ATOM 542 C C . TRP A 1 72 ? 11.748 0.892 -15.700 1.00 94.94 72 TRP A C 1
ATOM 544 O O . TRP A 1 72 ? 12.208 0.724 -16.831 1.00 94.94 72 TRP A O 1
ATOM 554 N N . GLN A 1 73 ? 12.156 0.166 -14.652 1.00 95.38 73 GLN A N 1
ATOM 555 C CA . GLN A 1 73 ? 13.198 -0.862 -14.750 1.00 95.38 73 GLN A CA 1
ATOM 556 C C . GLN A 1 73 ? 12.808 -1.966 -15.734 1.00 95.38 73 GLN A C 1
ATOM 558 O O . GLN A 1 73 ? 13.625 -2.352 -16.567 1.00 95.38 73 GLN A O 1
ATOM 563 N N . GLU A 1 74 ? 11.566 -2.448 -15.672 1.00 96.31 74 GLU A N 1
ATOM 564 C CA . GLU A 1 74 ? 11.074 -3.484 -16.585 1.00 96.31 74 GLU A CA 1
ATOM 565 C C . GLU A 1 74 ? 11.044 -2.986 -18.042 1.00 96.31 74 GLU A C 1
ATOM 567 O O . GLU A 1 74 ? 11.532 -3.676 -18.938 1.00 96.31 74 GLU A O 1
ATOM 572 N N . LYS A 1 75 ? 10.618 -1.737 -18.289 1.00 95.25 75 LYS A N 1
ATOM 573 C CA . LYS A 1 75 ? 10.687 -1.115 -19.628 1.00 95.25 75 LYS A CA 1
ATOM 574 C C . LYS A 1 75 ? 12.123 -0.984 -20.150 1.00 95.25 75 LYS A C 1
ATOM 576 O O . LYS A 1 75 ? 12.371 -1.202 -21.335 1.00 95.25 75 LYS A O 1
ATOM 581 N N . ARG A 1 76 ? 13.084 -0.623 -19.291 1.00 95.44 76 ARG A N 1
ATOM 582 C CA . ARG A 1 76 ? 14.508 -0.508 -19.660 1.00 95.44 76 ARG A CA 1
ATOM 583 C C . ARG A 1 76 ? 15.109 -1.862 -20.019 1.00 95.44 76 ARG A C 1
ATOM 585 O O . ARG A 1 76 ? 15.745 -1.960 -21.066 1.00 95.44 76 ARG A O 1
ATOM 592 N N . LYS A 1 77 ? 14.861 -2.889 -19.197 1.00 95.94 77 LYS A N 1
ATOM 593 C CA . LYS A 1 77 ? 15.304 -4.268 -19.455 1.00 95.94 77 LYS A CA 1
ATOM 594 C C . LYS A 1 77 ? 14.742 -4.798 -20.771 1.00 95.94 77 LYS A C 1
ATOM 596 O O . LYS A 1 77 ? 15.507 -5.308 -21.580 1.00 95.94 77 LYS A O 1
ATOM 601 N N . ALA A 1 78 ? 13.444 -4.607 -21.019 1.00 97.44 78 ALA A N 1
ATOM 602 C CA . ALA A 1 78 ? 12.799 -5.017 -22.268 1.00 97.44 78 ALA A CA 1
ATOM 603 C C . ALA A 1 78 ? 13.405 -4.333 -23.509 1.00 97.44 78 ALA A C 1
ATOM 605 O O . ALA A 1 78 ? 13.429 -4.913 -24.588 1.00 97.44 78 ALA A O 1
ATOM 606 N N . ALA A 1 79 ? 13.937 -3.118 -23.353 1.00 96.38 79 ALA A N 1
ATOM 607 C CA . ALA A 1 79 ? 14.636 -2.385 -24.406 1.00 96.38 79 ALA A CA 1
ATOM 608 C C . ALA A 1 79 ? 16.153 -2.673 -24.476 1.00 96.38 79 ALA A C 1
ATOM 610 O O . ALA A 1 79 ? 16.853 -1.992 -25.225 1.00 96.38 79 ALA A O 1
ATOM 611 N N . GLY A 1 80 ? 16.685 -3.601 -23.669 1.00 96.81 80 GLY A N 1
ATOM 612 C CA . GLY A 1 80 ? 18.121 -3.904 -23.603 1.00 96.81 80 GLY A CA 1
ATOM 613 C C . GLY A 1 80 ? 18.985 -2.772 -23.029 1.00 96.81 80 GLY A C 1
ATOM 614 O O . GLY A 1 80 ? 20.178 -2.704 -23.309 1.00 96.81 80 GLY A O 1
ATOM 615 N N . LYS A 1 81 ? 18.398 -1.846 -22.259 1.00 94.75 81 LYS A N 1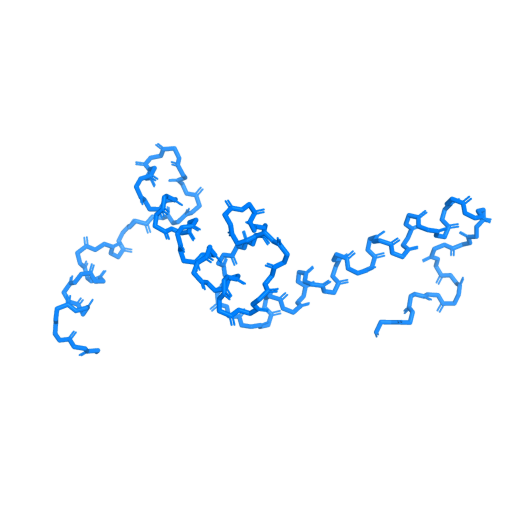
ATOM 616 C CA . LYS A 1 81 ? 19.090 -0.662 -21.724 1.00 94.75 81 LYS A CA 1
ATOM 617 C C . LYS A 1 81 ? 19.433 -0.823 -20.238 1.00 94.75 81 LYS A C 1
ATOM 619 O O . LYS A 1 81 ? 18.698 -1.464 -19.490 1.00 94.75 81 LYS A O 1
ATOM 624 N N . SER A 1 82 ? 20.504 -0.162 -19.786 1.00 93.50 82 SER A N 1
ATOM 625 C CA . SER A 1 82 ? 20.929 -0.156 -18.373 1.00 93.50 82 SER A CA 1
ATOM 626 C C . SER A 1 82 ? 19.831 0.365 -17.437 1.00 93.50 82 SER A C 1
ATOM 628 O O . SER A 1 82 ? 19.181 1.365 -17.734 1.00 93.50 82 SER A O 1
ATOM 630 N N . ILE A 1 83 ? 19.637 -0.267 -16.280 1.00 93.75 83 ILE A N 1
ATOM 631 C CA . ILE A 1 83 ? 18.734 0.235 -15.226 1.00 93.75 83 ILE A CA 1
ATOM 632 C C . ILE A 1 83 ? 19.439 1.146 -14.210 1.00 93.75 83 ILE A C 1
ATOM 634 O O . ILE A 1 83 ? 18.800 1.622 -13.274 1.00 93.75 83 ILE A O 1
ATOM 638 N N . HIS A 1 84 ? 20.741 1.379 -14.378 1.00 90.25 84 HIS A N 1
ATOM 639 C CA . HIS A 1 84 ? 21.554 2.191 -13.469 1.00 90.25 84 HIS A CA 1
ATOM 640 C C . HIS A 1 84 ? 21.898 3.557 -14.065 1.00 90.25 84 HIS A C 1
ATOM 642 O O . HIS A 1 84 ? 21.916 4.542 -13.340 1.00 90.25 84 HIS A O 1
ATOM 648 N N . GLU A 1 85 ? 22.085 3.638 -15.385 1.00 89.50 85 GLU A N 1
ATOM 649 C CA . GLU A 1 85 ? 22.517 4.857 -16.078 1.00 89.50 85 GLU A CA 1
ATOM 650 C C . GLU A 1 85 ? 21.498 5.263 -17.156 1.00 89.50 85 GLU A C 1
ATOM 652 O O . GLU A 1 85 ? 21.118 4.416 -17.978 1.00 89.50 85 GLU A O 1
ATOM 657 N N . PRO A 1 86 ? 21.013 6.521 -17.193 1.00 81.25 86 PRO A N 1
ATOM 658 C CA . PRO A 1 86 ? 21.270 7.643 -16.270 1.00 81.25 86 PRO A CA 1
ATOM 659 C C . PRO A 1 86 ? 20.484 7.569 -14.939 1.00 81.25 86 PRO A C 1
ATOM 661 O O . PRO A 1 86 ? 20.417 8.547 -14.205 1.00 81.25 86 PRO A O 1
ATOM 664 N N . GLY A 1 87 ? 19.869 6.424 -14.632 1.00 80.50 87 GLY A N 1
ATOM 665 C CA . GLY A 1 87 ? 18.917 6.271 -13.532 1.00 80.50 87 GLY A CA 1
ATOM 666 C C . GLY A 1 87 ? 17.489 6.652 -13.948 1.00 80.50 87 GLY A C 1
ATOM 667 O O . GLY A 1 87 ? 17.275 7.194 -15.039 1.00 80.50 87 GLY A O 1
ATOM 668 N N . PRO A 1 88 ? 16.478 6.298 -13.142 1.00 79.81 88 PRO A N 1
ATOM 669 C CA . PRO A 1 88 ? 15.107 6.689 -13.424 1.00 79.81 88 PRO A CA 1
ATOM 670 C C . PRO A 1 88 ? 14.932 8.192 -13.147 1.00 79.81 88 PRO A C 1
ATOM 672 O O . PRO A 1 88 ? 15.342 8.677 -12.097 1.00 79.81 88 PRO A O 1
ATOM 675 N N . ASN A 1 89 ? 14.324 8.919 -14.086 1.00 72.75 89 ASN A N 1
ATOM 676 C CA . ASN A 1 89 ? 13.890 10.303 -13.876 1.00 72.75 89 ASN A CA 1
ATOM 677 C C . ASN A 1 89 ? 12.501 10.258 -13.220 1.00 72.75 89 ASN A C 1
ATOM 679 O O . ASN A 1 89 ? 11.500 10.175 -13.937 1.00 72.75 89 ASN A O 1
ATOM 683 N N . ILE A 1 90 ? 12.473 10.146 -11.889 1.00 63.75 90 ILE A N 1
ATOM 684 C CA . ILE A 1 90 ? 11.258 10.091 -11.053 1.00 63.75 90 ILE A CA 1
ATOM 685 C C . ILE A 1 90 ? 11.180 11.376 -10.244 1.00 63.75 90 ILE A C 1
ATOM 687 O O . ILE A 1 90 ? 12.228 11.730 -9.658 1.00 63.75 90 ILE A O 1
#

Secondary structure (DSSP, 8-state):
--HHHHHHHHHHTT--TT-TTT-HHHHHHHHHHHHHHHHHTT-S-STT------SSHHHHHHHHHHHHHHHHHHHHHHTT--SSSS----

pLDDT: mean 94.83, std 5.59, range [63.75, 98.44]

Radius of gyration: 18.33 Å; chains: 1; bounding box: 41×27×47 Å